Protein AF-A0A9D1C7J0-F1 (afdb_monomer_lite)

pLDDT: mean 82.58, std 14.01, range [35.38, 95.62]

Sequence (109 aa):
MSTEVMQVELELLHEINLAVKDGDFDHSAYPMSVGVDPRNGKMLVEKFICWDACPDVGMVFLLYGSVETEEACAATMVGSPLISPEPIPGQYWGCRPIIDWLKLPARTP

Foldseek 3Di:
DDLVVVVVVVVVQVVVFVCLQVPPDDQVVDFDWPAADPLQRFTWTWHWDDDPDPPNRIGTATFTPPQQDQVSLVVRVFWDWDADDPPRGDDTDGTGGDRCPVPPDPDDD

Radius of gyration: 14.13 Å; chains: 1; bounding box: 35×33×33 Å

Structure (mmCIF, N/CA/C/O backbone):
data_AF-A0A9D1C7J0-F1
#
_entry.id   AF-A0A9D1C7J0-F1
#
loop_
_atom_site.group_PDB
_atom_site.id
_atom_site.type_symbol
_atom_site.label_atom_id
_atom_site.label_alt_id
_atom_site.label_comp_id
_atom_site.label_asym_id
_atom_site.label_entity_id
_atom_site.label_seq_id
_atom_site.pdbx_PDB_ins_code
_atom_site.Cartn_x
_atom_site.Cartn_y
_atom_site.Cartn_z
_atom_site.occupancy
_atom_site.B_iso_or_equiv
_atom_site.auth_seq_id
_atom_site.auth_comp_id
_atom_site.auth_asym_id
_atom_site.auth_atom_id
_atom_site.pdbx_PDB_model_num
ATOM 1 N N . MET A 1 1 ? -14.908 -5.067 1.984 1.00 82.56 1 MET A N 1
ATOM 2 C CA . MET A 1 1 ? -13.967 -6.142 1.639 1.00 82.56 1 MET A CA 1
ATOM 3 C C . MET A 1 1 ? -13.699 -7.000 2.861 1.00 82.56 1 MET A C 1
ATOM 5 O O . MET A 1 1 ? -13.410 -6.440 3.902 1.00 82.56 1 MET A O 1
ATOM 9 N N . SER A 1 2 ? -13.864 -8.321 2.798 1.00 87.81 2 SER A N 1
ATOM 10 C CA . SER A 1 2 ? -13.567 -9.167 3.965 1.00 87.81 2 SER A CA 1
ATOM 11 C C . SER A 1 2 ? -12.057 -9.372 4.137 1.00 87.81 2 SER A C 1
ATOM 13 O O . SER A 1 2 ? -11.276 -9.039 3.242 1.00 87.81 2 SER A O 1
ATOM 15 N N . THR A 1 3 ? -11.649 -9.926 5.281 1.00 87.00 3 THR A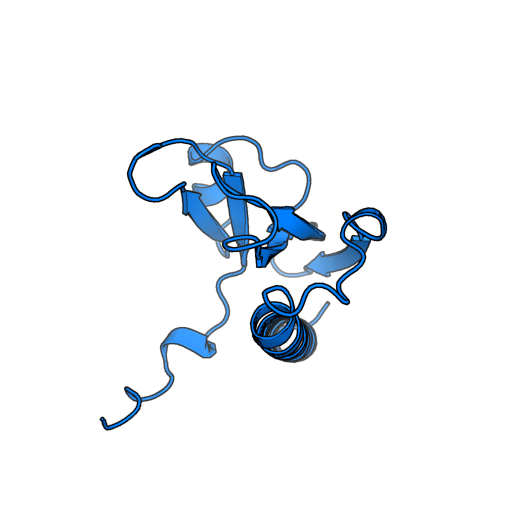 N 1
ATOM 16 C CA . THR A 1 3 ? -10.253 -10.301 5.562 1.00 87.00 3 THR A CA 1
ATOM 17 C C . THR A 1 3 ? -9.706 -11.279 4.527 1.00 87.00 3 THR A C 1
ATOM 19 O O . THR A 1 3 ? -8.584 -11.103 4.065 1.00 87.00 3 THR A O 1
ATOM 22 N N . GLU A 1 4 ? -10.509 -12.257 4.113 1.00 88.44 4 GLU A N 1
ATOM 23 C CA . GLU A 1 4 ? -10.132 -13.256 3.110 1.00 88.44 4 GLU A CA 1
ATOM 24 C C . GLU A 1 4 ? -9.877 -12.603 1.750 1.00 88.44 4 GLU A C 1
ATOM 26 O O . GLU A 1 4 ? -8.874 -12.892 1.109 1.00 88.44 4 GLU A O 1
ATOM 31 N N . VAL A 1 5 ? -10.738 -11.668 1.333 1.00 90.56 5 VAL A N 1
ATOM 32 C CA . VAL A 1 5 ? -10.556 -10.952 0.060 1.00 90.56 5 VAL A CA 1
ATOM 33 C C . VAL A 1 5 ? -9.305 -10.074 0.105 1.00 90.56 5 VAL A C 1
ATOM 35 O O . VAL A 1 5 ? -8.536 -10.065 -0.846 1.00 90.56 5 VAL A O 1
ATOM 38 N N . MET A 1 6 ? -9.049 -9.385 1.223 1.00 89.69 6 MET A N 1
ATOM 39 C CA . MET A 1 6 ? -7.800 -8.632 1.392 1.00 89.69 6 MET A CA 1
ATOM 40 C C . MET A 1 6 ? -6.558 -9.526 1.358 1.00 89.69 6 MET A C 1
ATOM 42 O O . MET A 1 6 ? -5.520 -9.089 0.873 1.00 89.69 6 MET A O 1
ATOM 46 N N . GLN A 1 7 ? -6.635 -10.749 1.884 1.00 88.88 7 GLN A N 1
ATOM 47 C CA . GLN A 1 7 ? -5.513 -11.680 1.832 1.00 88.88 7 GLN A CA 1
ATOM 48 C C . GLN A 1 7 ? -5.235 -12.138 0.399 1.00 88.88 7 GLN A C 1
ATOM 50 O O . GLN A 1 7 ? -4.085 -12.082 -0.025 1.00 88.88 7 GLN A O 1
ATOM 55 N N . VAL A 1 8 ? -6.275 -12.518 -0.347 1.00 91.38 8 VAL A N 1
ATOM 56 C CA . VAL A 1 8 ? -6.154 -12.872 -1.771 1.00 91.38 8 VAL A CA 1
ATOM 57 C C . VAL A 1 8 ? -5.546 -11.716 -2.565 1.00 91.38 8 VAL A C 1
ATOM 59 O O . VAL A 1 8 ? -4.659 -11.935 -3.383 1.00 91.38 8 VAL A O 1
ATOM 62 N N . GLU A 1 9 ? -5.962 -10.483 -2.275 1.00 93.06 9 GLU A N 1
ATOM 63 C CA . GLU A 1 9 ? -5.411 -9.293 -2.922 1.00 93.06 9 GLU A CA 1
ATOM 64 C C . GLU A 1 9 ? -3.918 -9.109 -2.613 1.00 93.06 9 GLU A C 1
ATOM 66 O O . GLU A 1 9 ? -3.110 -8.890 -3.507 1.00 93.06 9 GLU A O 1
ATOM 71 N N . LEU A 1 10 ? -3.502 -9.268 -1.352 1.00 90.19 10 LEU A N 1
ATOM 72 C CA . LEU A 1 10 ? -2.080 -9.202 -0.998 1.00 90.19 10 LEU A CA 1
ATOM 73 C C . LEU A 1 10 ? -1.245 -10.307 -1.661 1.00 90.19 10 LEU A C 1
ATOM 75 O O . LEU A 1 10 ? -0.092 -10.058 -2.011 1.00 90.19 10 LEU A O 1
ATOM 79 N N . GLU A 1 11 ? -1.794 -11.513 -1.811 1.00 90.00 11 GLU A N 1
ATOM 80 C CA . GLU A 1 11 ? -1.142 -12.619 -2.522 1.00 90.00 11 GLU A CA 1
ATOM 81 C C . GLU A 1 11 ? -0.994 -12.297 -4.018 1.00 90.00 11 GLU A C 1
ATOM 83 O O . GLU A 1 11 ? 0.095 -12.457 -4.566 1.00 90.00 11 GLU A O 1
ATOM 88 N N . LEU A 1 12 ? -2.029 -11.741 -4.655 1.00 91.38 12 LEU A N 1
ATOM 89 C CA . LEU A 1 12 ? -1.974 -11.273 -6.044 1.00 91.38 12 LEU A CA 1
ATOM 90 C C . LEU A 1 12 ? -0.902 -10.192 -6.236 1.00 91.38 12 LEU A C 1
ATOM 92 O O . LEU A 1 12 ? -0.064 -10.295 -7.133 1.00 91.38 12 LEU A O 1
ATOM 96 N N . LEU A 1 13 ? -0.889 -9.178 -5.368 1.00 91.12 13 LEU A N 1
ATOM 97 C CA . LEU A 1 13 ? 0.115 -8.116 -5.416 1.00 91.12 13 LEU A CA 1
ATOM 98 C C . LEU A 1 13 ? 1.531 -8.642 -5.168 1.00 91.12 13 LEU A C 1
ATOM 100 O O . LEU A 1 13 ? 2.488 -8.104 -5.722 1.00 91.12 13 LEU A O 1
ATOM 104 N N . HIS A 1 14 ? 1.694 -9.687 -4.353 1.00 88.50 14 HIS A N 1
ATOM 105 C CA . HIS A 1 14 ? 2.993 -10.329 -4.167 1.00 88.50 14 HIS A CA 1
ATOM 106 C C . HIS A 1 14 ? 3.507 -10.945 -5.471 1.00 88.50 14 HIS A C 1
ATOM 108 O O . HIS A 1 14 ? 4.656 -10.698 -5.831 1.00 88.50 14 HIS A O 1
ATOM 114 N N . GLU A 1 15 ? 2.661 -11.677 -6.195 1.00 87.19 15 GLU A N 1
ATOM 115 C CA . GLU A 1 15 ? 3.021 -12.257 -7.494 1.00 87.19 15 GLU A CA 1
ATOM 116 C C . GLU A 1 15 ? 3.335 -11.174 -8.533 1.00 87.19 15 GLU A C 1
ATOM 118 O O . GLU A 1 15 ? 4.340 -11.269 -9.237 1.00 87.19 15 GLU A O 1
ATOM 123 N N . ILE A 1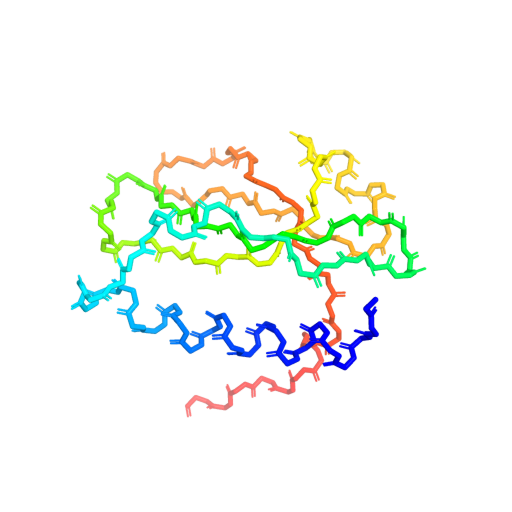 16 ? 2.551 -10.089 -8.570 1.00 87.06 16 ILE A N 1
ATOM 124 C CA . ILE A 1 16 ? 2.842 -8.922 -9.419 1.00 87.06 16 ILE A CA 1
ATOM 125 C C . ILE A 1 16 ? 4.234 -8.366 -9.097 1.00 87.06 16 ILE A C 1
ATOM 127 O O . ILE A 1 16 ? 5.049 -8.173 -9.997 1.00 87.06 16 ILE A O 1
ATOM 131 N N . ASN A 1 17 ? 4.544 -8.173 -7.813 1.00 86.69 17 ASN A N 1
ATOM 132 C CA . ASN A 1 17 ? 5.833 -7.646 -7.364 1.00 86.69 17 ASN A CA 1
ATOM 133 C C . ASN A 1 17 ? 7.031 -8.517 -7.751 1.00 86.69 17 ASN A C 1
ATOM 135 O O . ASN A 1 17 ? 8.122 -7.984 -7.950 1.00 86.69 17 ASN A O 1
ATOM 139 N N . LEU A 1 18 ? 6.856 -9.835 -7.886 1.00 84.00 18 LEU A N 1
ATOM 140 C CA . LEU A 1 18 ? 7.921 -10.718 -8.370 1.00 84.00 18 LEU A CA 1
ATOM 141 C C . LEU A 1 18 ? 8.270 -10.461 -9.844 1.00 84.00 18 LEU A C 1
ATOM 143 O O . LEU A 1 18 ? 9.420 -10.694 -10.222 1.00 84.00 18 LEU A O 1
ATOM 147 N N . ALA A 1 19 ? 7.315 -9.959 -10.632 1.00 80.31 19 ALA A N 1
ATOM 148 C CA . ALA A 1 19 ? 7.447 -9.698 -12.065 1.00 80.31 19 ALA A CA 1
ATOM 149 C C . ALA A 1 19 ? 7.761 -8.229 -12.416 1.00 80.31 19 ALA A C 1
ATOM 151 O O . ALA A 1 19 ? 8.198 -7.958 -13.532 1.00 80.31 19 ALA A O 1
ATOM 152 N N . VAL A 1 20 ? 7.591 -7.271 -11.491 1.00 76.19 20 VAL A N 1
ATOM 153 C CA . VAL A 1 20 ? 7.847 -5.831 -11.746 1.00 76.19 20 VAL A CA 1
ATOM 154 C C . VAL A 1 20 ? 9.251 -5.573 -12.314 1.00 76.19 20 VAL A C 1
ATOM 156 O O . VAL A 1 20 ? 9.418 -4.747 -13.212 1.00 76.19 20 VAL A O 1
ATOM 159 N N . LYS A 1 21 ? 10.257 -6.309 -11.831 1.00 70.19 21 LYS A N 1
ATOM 160 C CA . LYS A 1 21 ? 11.658 -6.203 -12.273 1.00 70.19 21 LYS A CA 1
ATOM 161 C C . LYS A 1 21 ? 11.896 -6.635 -13.729 1.00 70.19 21 LYS A C 1
ATOM 163 O O . LYS A 1 21 ? 12.941 -6.317 -14.287 1.00 70.19 21 LYS A O 1
ATOM 168 N N . ASP A 1 22 ? 10.960 -7.368 -14.332 1.00 69.12 22 ASP A N 1
ATOM 169 C CA . ASP A 1 22 ? 11.128 -7.981 -15.654 1.00 69.12 22 ASP A CA 1
ATOM 170 C C . ASP A 1 22 ? 10.619 -7.074 -16.799 1.00 69.12 22 ASP A C 1
ATOM 172 O O . ASP A 1 22 ? 10.605 -7.475 -17.961 1.00 69.12 22 ASP A O 1
ATOM 176 N N . GLY A 1 23 ? 10.244 -5.822 -16.495 1.00 65.62 23 GLY A N 1
ATOM 177 C CA . GLY A 1 23 ? 10.010 -4.750 -17.476 1.00 65.62 23 GLY A CA 1
ATOM 178 C C . GLY A 1 23 ? 8.672 -4.789 -18.227 1.00 65.62 23 GLY A C 1
ATOM 179 O O . GLY A 1 23 ? 8.319 -3.797 -18.858 1.00 65.62 23 GLY A O 1
ATOM 180 N N . ASP A 1 24 ? 7.905 -5.876 -18.123 1.00 71.62 24 ASP A N 1
ATOM 181 C CA . ASP A 1 24 ? 6.573 -6.032 -18.746 1.00 71.62 24 ASP A CA 1
ATOM 182 C C . ASP A 1 24 ? 5.424 -5.466 -17.878 1.00 71.62 24 ASP A C 1
ATOM 184 O O . ASP A 1 24 ? 4.242 -5.696 -18.124 1.00 71.62 24 ASP A O 1
ATOM 188 N N . PHE A 1 25 ? 5.761 -4.729 -16.816 1.00 81.44 25 PHE A N 1
ATOM 189 C CA . PHE A 1 25 ? 4.801 -4.173 -15.868 1.00 81.44 25 PHE A CA 1
ATOM 190 C C . PHE A 1 25 ? 4.387 -2.736 -16.236 1.00 81.44 25 PHE A C 1
ATOM 192 O O . PHE A 1 25 ? 5.201 -1.808 -16.198 1.00 81.44 25 PHE A O 1
ATOM 199 N N . ASP A 1 26 ? 3.099 -2.528 -16.526 1.00 85.06 26 ASP A N 1
ATOM 200 C CA . ASP A 1 26 ? 2.522 -1.199 -16.761 1.00 85.06 26 ASP A CA 1
ATOM 201 C C . ASP A 1 26 ? 2.109 -0.520 -15.446 1.00 85.06 26 ASP A C 1
ATOM 203 O O . ASP A 1 26 ? 1.000 -0.684 -14.932 1.00 85.06 26 ASP A O 1
ATOM 207 N N . HIS A 1 27 ? 3.005 0.305 -14.911 1.00 83.19 27 HIS A N 1
ATOM 208 C CA . HIS A 1 27 ? 2.746 1.069 -13.693 1.00 83.19 27 HIS A CA 1
ATOM 209 C C . HIS A 1 27 ? 1.687 2.172 -13.862 1.00 83.19 27 HIS A C 1
ATOM 211 O O . HIS A 1 27 ? 1.186 2.676 -12.855 1.00 83.19 27 HIS A O 1
ATOM 217 N N . 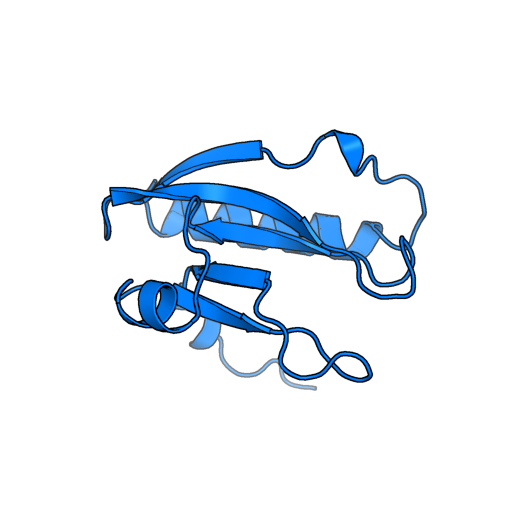SER A 1 28 ? 1.326 2.558 -15.093 1.00 86.75 28 SER A N 1
ATOM 218 C CA . SER A 1 28 ? 0.313 3.595 -15.337 1.00 86.75 28 SER A CA 1
ATOM 219 C C . SER A 1 28 ? -1.109 3.137 -15.001 1.00 86.75 28 SER A C 1
ATOM 221 O O . SER A 1 28 ? -1.996 3.969 -14.808 1.00 86.75 28 SER A O 1
ATOM 223 N N . ALA A 1 29 ? -1.315 1.825 -14.842 1.00 88.75 29 ALA A N 1
ATOM 224 C CA . ALA A 1 29 ? -2.568 1.242 -14.372 1.00 88.75 29 ALA A CA 1
ATOM 225 C C . ALA A 1 29 ? -2.871 1.539 -12.886 1.00 88.75 29 ALA A C 1
ATOM 227 O O . ALA A 1 29 ? -3.965 1.231 -12.410 1.00 88.75 29 ALA A O 1
ATOM 228 N N . TYR A 1 30 ? -1.930 2.148 -12.153 1.00 90.75 30 TYR A N 1
ATOM 229 C CA . TYR A 1 30 ? -2.030 2.436 -10.723 1.00 90.75 30 TYR A CA 1
ATOM 230 C C . TYR A 1 30 ? -2.062 3.954 -10.447 1.00 90.75 30 TYR A C 1
ATOM 232 O O . TYR A 1 30 ? -1.370 4.717 -11.122 1.00 90.75 30 TYR A O 1
ATOM 240 N N . PRO A 1 31 ? -2.797 4.428 -9.417 1.00 92.75 31 PRO A N 1
ATOM 241 C CA . PRO A 1 31 ? -3.476 3.640 -8.390 1.00 92.75 31 PRO A CA 1
ATOM 242 C C . PRO A 1 31 ? -4.848 3.098 -8.816 1.00 92.75 31 PRO A C 1
ATOM 244 O O . PRO A 1 31 ? -5.591 3.761 -9.538 1.00 92.75 31 PRO A O 1
ATOM 247 N N . MET A 1 32 ? -5.220 1.934 -8.278 1.00 94.19 32 MET A N 1
ATOM 248 C CA . MET A 1 32 ? -6.533 1.308 -8.472 1.00 94.19 32 MET A CA 1
ATOM 249 C C . MET A 1 32 ? -7.275 1.195 -7.138 1.00 94.19 32 MET A C 1
ATOM 251 O O . MET A 1 32 ? -6.672 0.905 -6.110 1.00 94.19 32 MET A O 1
ATOM 255 N N . SER A 1 33 ? -8.587 1.441 -7.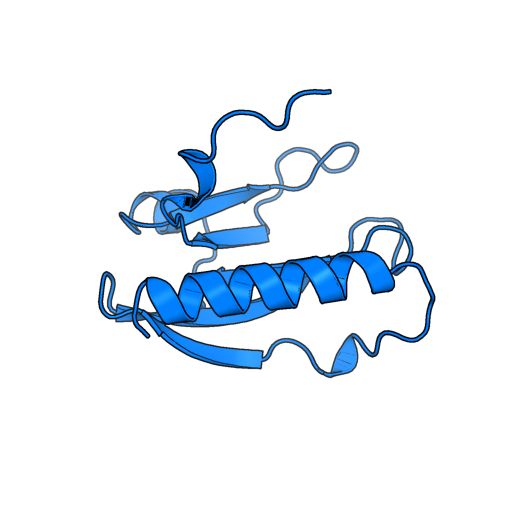127 1.00 94.06 33 SER A N 1
ATOM 256 C CA . SER A 1 33 ? -9.419 1.212 -5.939 1.00 94.06 33 SER A CA 1
ATOM 257 C C . SER A 1 33 ? -9.940 -0.221 -5.924 1.00 94.06 33 SER A C 1
ATOM 259 O O . SER A 1 33 ? -10.565 -0.643 -6.894 1.00 94.06 33 SER A O 1
ATOM 261 N N . VAL A 1 34 ? -9.755 -0.932 -4.809 1.00 92.81 34 VAL A N 1
ATOM 262 C CA . VAL A 1 34 ? -10.221 -2.327 -4.654 1.00 92.81 34 VAL A CA 1
ATOM 263 C C . VAL A 1 34 ? -11.497 -2.453 -3.825 1.00 92.81 34 VAL A C 1
ATOM 265 O O . VAL A 1 34 ? -12.173 -3.479 -3.837 1.00 92.81 34 VAL A O 1
ATOM 268 N N . GLY A 1 35 ? -11.855 -1.400 -3.087 1.00 94.12 35 GLY A N 1
ATOM 269 C CA . GLY A 1 35 ? -13.076 -1.345 -2.287 1.00 94.12 35 GLY A CA 1
ATOM 270 C C . GLY A 1 35 ? -12.862 -0.781 -0.888 1.00 94.12 35 GLY A C 1
ATOM 271 O O . GLY A 1 35 ? -11.814 -0.237 -0.564 1.00 94.12 35 GLY A O 1
ATOM 272 N N . VAL A 1 36 ? -13.891 -0.884 -0.047 1.00 93.44 36 VAL A N 1
ATOM 273 C CA . VAL A 1 36 ? -13.878 -0.351 1.327 1.00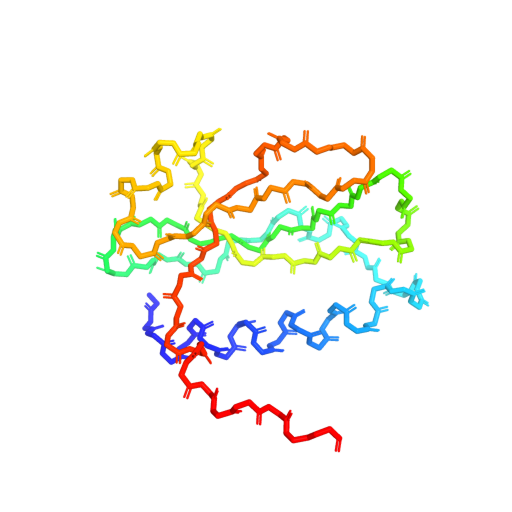 93.44 36 VAL A CA 1
ATOM 274 C C . VAL A 1 36 ? -13.648 -1.477 2.330 1.00 93.44 36 VAL A C 1
ATOM 276 O O . VAL A 1 36 ? -14.339 -2.498 2.278 1.00 93.44 36 VAL A O 1
ATOM 279 N N . ASP A 1 37 ? -12.718 -1.301 3.264 1.00 91.38 37 ASP A N 1
ATOM 280 C CA . ASP A 1 37 ? -12.525 -2.204 4.401 1.00 91.38 37 ASP A CA 1
ATOM 281 C C . ASP A 1 37 ? -13.615 -1.946 5.469 1.00 91.38 37 ASP A C 1
ATOM 283 O O . ASP A 1 37 ? -13.697 -0.847 6.017 1.00 91.38 37 ASP A O 1
ATOM 287 N N . PRO A 1 38 ? -14.475 -2.926 5.798 1.00 89.25 38 PRO A N 1
ATOM 288 C CA . PRO A 1 38 ? -15.536 -2.781 6.785 1.00 89.25 38 PRO A CA 1
ATOM 289 C C . PRO A 1 38 ? -15.000 -2.649 8.217 1.00 89.25 38 PRO A C 1
ATOM 291 O O . PRO A 1 38 ? -15.752 -2.226 9.090 1.00 89.25 38 PRO A O 1
ATOM 294 N N . ARG A 1 39 ? -13.731 -2.994 8.484 1.00 86.38 39 ARG A N 1
ATOM 295 C CA . ARG A 1 39 ? -13.121 -2.904 9.823 1.00 86.38 39 ARG A CA 1
ATOM 296 C C . ARG A 1 39 ? -12.865 -1.461 10.251 1.00 86.38 39 ARG A C 1
ATOM 298 O O . ARG A 1 39 ? -12.863 -1.174 11.442 1.00 86.38 39 ARG A O 1
ATOM 305 N N . ASN A 1 40 ? -12.622 -0.564 9.296 1.00 88.75 40 ASN A N 1
ATOM 306 C CA . ASN A 1 40 ? -12.271 0.835 9.563 1.00 88.75 40 ASN A CA 1
ATOM 307 C C . ASN A 1 40 ? -12.981 1.850 8.646 1.00 88.75 40 ASN A C 1
ATOM 309 O O . ASN A 1 40 ? -12.789 3.054 8.810 1.00 88.75 40 ASN A O 1
ATOM 313 N N . GLY A 1 41 ? -13.776 1.390 7.676 1.00 90.56 41 GLY A N 1
ATOM 314 C CA . GLY A 1 41 ? -14.497 2.230 6.718 1.00 90.56 41 GLY A CA 1
ATOM 315 C C . GLY A 1 41 ? -13.611 2.931 5.683 1.00 90.56 41 GLY A C 1
ATOM 316 O O . GLY A 1 41 ? -14.102 3.797 4.959 1.00 90.56 41 GLY A O 1
ATOM 317 N N . LYS A 1 42 ? -12.317 2.607 5.602 1.00 91.69 42 LYS A N 1
ATOM 318 C CA . LYS A 1 42 ? -11.375 3.235 4.670 1.00 91.69 42 LYS A CA 1
ATOM 319 C C . LYS A 1 42 ? -11.401 2.537 3.317 1.00 91.69 42 LYS A C 1
ATOM 321 O O . LYS A 1 42 ? -11.536 1.318 3.224 1.00 91.69 42 LYS A O 1
ATOM 326 N N . MET A 1 43 ? -11.237 3.327 2.260 1.00 94.25 43 MET A N 1
ATOM 327 C CA . MET A 1 43 ? -10.984 2.802 0.923 1.00 94.25 43 MET A CA 1
ATOM 328 C C . MET A 1 43 ? -9.600 2.160 0.891 1.00 94.25 43 MET A C 1
ATOM 330 O O . MET A 1 43 ? -8.652 2.722 1.429 1.00 94.25 43 MET A O 1
ATOM 334 N N . LEU A 1 44 ? -9.489 1.006 0.257 1.00 94.75 44 LEU A N 1
ATOM 335 C CA . LEU A 1 44 ? -8.235 0.352 -0.060 1.00 94.75 44 LEU A CA 1
ATOM 336 C C . LEU A 1 44 ? -7.867 0.654 -1.513 1.00 94.75 44 LEU A C 1
ATOM 338 O O . LEU A 1 44 ? -8.729 0.660 -2.399 1.00 94.75 44 LEU A O 1
ATOM 342 N N . VAL A 1 45 ? -6.588 0.932 -1.729 1.00 95.62 45 VAL A N 1
ATOM 343 C CA . VAL A 1 45 ? -6.012 1.275 -3.023 1.00 95.62 45 VAL A CA 1
ATOM 344 C C . VAL A 1 45 ? -4.755 0.453 -3.268 1.00 95.62 45 VAL A C 1
ATOM 346 O O . VAL A 1 45 ? -3.893 0.355 -2.396 1.00 95.62 45 VAL A O 1
ATOM 349 N N . GLU A 1 46 ? -4.639 -0.122 -4.454 1.00 95.00 46 GLU A N 1
ATOM 350 C CA . GLU A 1 46 ? -3.373 -0.624 -4.971 1.00 95.00 46 GLU A CA 1
ATOM 351 C C . GLU A 1 46 ? -2.576 0.571 -5.481 1.00 95.00 46 GLU A C 1
ATOM 353 O O . GLU A 1 46 ? -3.079 1.379 -6.267 1.00 95.00 46 GLU A O 1
ATOM 358 N N . LYS A 1 47 ? -1.335 0.718 -5.033 1.00 93.38 47 LYS A N 1
ATOM 359 C CA . LYS A 1 47 ? -0.469 1.825 -5.427 1.00 93.38 47 LYS A CA 1
ATOM 360 C C . LYS A 1 47 ? 0.902 1.293 -5.790 1.00 93.38 47 LYS A C 1
ATOM 362 O O . LYS A 1 47 ? 1.558 0.669 -4.960 1.00 93.38 47 LYS A O 1
ATOM 367 N N . PHE A 1 48 ? 1.346 1.600 -7.003 1.00 92.19 48 PHE A N 1
ATOM 368 C CA . PHE A 1 48 ? 2.738 1.420 -7.375 1.00 92.19 48 PHE A CA 1
ATOM 369 C C . PHE A 1 48 ? 3.598 2.488 -6.696 1.00 92.19 48 PHE A C 1
ATOM 371 O O . PHE A 1 48 ? 3.327 3.688 -6.798 1.00 92.19 48 PHE A O 1
ATOM 378 N N . ILE A 1 49 ? 4.617 2.040 -5.975 1.00 89.12 49 ILE A N 1
ATOM 379 C CA . ILE A 1 49 ? 5.627 2.875 -5.340 1.00 89.12 49 ILE A CA 1
ATOM 380 C C . ILE A 1 49 ? 6.973 2.381 -5.845 1.00 89.12 49 ILE A C 1
ATOM 382 O O . ILE A 1 49 ? 7.320 1.215 -5.677 1.00 89.12 49 ILE A O 1
ATOM 386 N N . CYS A 1 50 ? 7.743 3.279 -6.439 1.00 85.38 50 CYS A N 1
ATOM 387 C CA . CYS A 1 50 ? 9.138 3.031 -6.737 1.00 85.38 50 CYS A CA 1
ATOM 388 C C . CYS A 1 50 ? 10.002 4.065 -6.016 1.00 85.38 50 CYS A C 1
ATOM 390 O O . CYS A 1 50 ? 9.591 5.211 -5.828 1.00 85.38 50 CYS A O 1
ATOM 392 N N . TRP A 1 51 ? 11.158 3.612 -5.536 1.00 81.25 51 TRP A N 1
ATOM 393 C CA . TRP A 1 51 ? 12.162 4.459 -4.889 1.00 81.25 51 TRP A CA 1
ATOM 394 C C . TRP A 1 51 ? 13.100 5.061 -5.946 1.00 81.25 51 TRP A C 1
ATOM 396 O O . TRP A 1 51 ? 12.712 5.203 -7.102 1.00 81.25 51 TRP A O 1
ATOM 406 N N . ASP A 1 52 ? 14.337 5.398 -5.579 1.00 77.94 52 ASP A N 1
ATOM 407 C CA . ASP A 1 52 ? 15.292 6.089 -6.459 1.00 77.94 52 ASP A CA 1
ATOM 408 C C . ASP A 1 52 ? 15.585 5.367 -7.791 1.00 77.94 52 ASP A C 1
ATOM 410 O O . ASP A 1 52 ? 15.992 6.009 -8.757 1.00 77.94 52 ASP A O 1
ATOM 414 N N . ALA A 1 53 ? 15.377 4.047 -7.867 1.00 73.88 53 ALA A N 1
ATOM 415 C CA . ALA A 1 53 ? 15.642 3.232 -9.055 1.00 73.88 53 ALA A CA 1
ATOM 416 C C . ALA A 1 53 ? 14.366 2.549 -9.595 1.00 73.88 53 ALA A C 1
ATOM 418 O O . ALA A 1 53 ? 14.144 1.352 -9.416 1.00 73.88 53 ALA A O 1
ATOM 419 N N . CYS A 1 54 ? 13.497 3.312 -10.261 1.00 77.62 54 CYS A N 1
ATOM 420 C CA . CYS A 1 54 ? 12.340 2.767 -10.983 1.00 77.62 54 CYS A CA 1
ATOM 421 C C . CYS A 1 54 ? 12.751 2.222 -12.372 1.00 77.62 54 CYS A C 1
ATOM 423 O O . CYS A 1 54 ? 13.519 2.900 -13.055 1.00 77.62 54 CYS A O 1
ATOM 425 N N . PRO A 1 55 ? 12.191 1.097 -12.866 1.00 74.06 55 PRO A N 1
ATOM 426 C CA . PRO A 1 55 ? 11.287 0.151 -12.202 1.00 74.06 55 PRO A CA 1
ATOM 427 C C . PRO A 1 55 ? 12.008 -0.950 -11.401 1.00 74.06 55 PRO A C 1
ATOM 429 O O . PRO A 1 55 ? 11.333 -1.758 -10.773 1.00 74.06 55 PRO A O 1
ATOM 432 N N . ASP A 1 56 ? 13.344 -0.969 -11.379 1.00 74.50 56 ASP A N 1
ATOM 433 C CA . ASP A 1 56 ? 14.156 -2.058 -10.807 1.00 74.50 56 ASP A CA 1
ATOM 434 C C . ASP A 1 56 ? 13.824 -2.395 -9.344 1.00 74.50 56 ASP A C 1
ATOM 436 O O . ASP A 1 56 ? 13.871 -3.560 -8.948 1.00 74.50 56 ASP A O 1
ATOM 440 N N . VAL A 1 57 ? 13.477 -1.387 -8.537 1.00 73.94 57 VAL A N 1
ATOM 441 C CA . VAL A 1 57 ? 13.067 -1.566 -7.132 1.00 73.94 57 VAL A CA 1
ATOM 442 C C . VAL A 1 57 ? 11.602 -1.204 -6.876 1.00 73.94 57 VAL A C 1
ATOM 444 O O . VAL A 1 57 ? 11.204 -1.059 -5.726 1.00 73.94 57 VAL A O 1
ATOM 447 N N . GLY A 1 58 ? 10.786 -1.027 -7.917 1.00 85.06 58 GLY A N 1
ATOM 448 C CA . GLY A 1 58 ? 9.367 -0.703 -7.765 1.00 85.06 58 GLY A CA 1
ATOM 449 C C . GLY A 1 58 ? 8.547 -1.853 -7.181 1.00 85.06 58 GLY A C 1
ATOM 450 O O . GLY A 1 58 ? 8.817 -3.018 -7.456 1.00 85.06 58 GLY A O 1
ATOM 451 N N . MET A 1 59 ? 7.524 -1.531 -6.389 1.00 89.94 59 MET A N 1
ATOM 452 C CA . MET A 1 59 ? 6.555 -2.498 -5.873 1.00 89.94 59 MET A CA 1
ATOM 453 C C . MET A 1 59 ? 5.150 -1.891 -5.790 1.00 89.94 59 MET A C 1
ATOM 455 O O . MET A 1 59 ? 4.962 -0.714 -5.485 1.00 89.94 59 MET A O 1
ATOM 459 N N . VAL A 1 60 ? 4.139 -2.712 -6.029 1.00 92.06 60 VAL A N 1
ATOM 460 C CA . VAL A 1 60 ? 2.730 -2.431 -5.788 1.00 92.06 60 VAL A CA 1
ATOM 461 C C . VAL A 1 60 ? 2.366 -2.814 -4.357 1.00 92.06 60 VAL A C 1
ATOM 463 O O . VAL A 1 60 ? 2.635 -3.925 -3.895 1.00 92.06 60 VAL A O 1
ATOM 466 N N . PHE A 1 61 ? 1.717 -1.891 -3.655 1.00 92.75 61 PHE A N 1
ATOM 467 C CA . PHE A 1 61 ? 1.230 -2.086 -2.295 1.00 92.75 61 PHE A CA 1
ATOM 468 C C . PHE A 1 61 ? -0.274 -1.871 -2.217 1.00 92.75 61 PHE A C 1
ATOM 470 O O . PHE A 1 61 ? -0.799 -0.914 -2.781 1.00 92.75 61 PHE A O 1
ATOM 477 N N . LEU A 1 62 ? -0.945 -2.701 -1.420 1.00 94.81 62 LEU A N 1
ATOM 478 C CA . LEU A 1 62 ? -2.291 -2.413 -0.945 1.00 94.81 62 LEU A CA 1
ATOM 479 C C . LEU A 1 62 ? -2.201 -1.435 0.232 1.00 94.81 62 LEU A C 1
ATOM 481 O O . LEU A 1 62 ? -1.545 -1.735 1.231 1.00 94.81 62 LEU A O 1
ATOM 485 N N . LEU A 1 63 ? -2.847 -0.276 0.134 1.00 94.94 63 LEU A N 1
ATOM 486 C CA . LEU A 1 63 ? -2.796 0.802 1.126 1.00 94.94 63 LEU A CA 1
ATOM 487 C C . LEU A 1 63 ? -4.198 1.341 1.431 1.00 94.94 63 LEU A C 1
ATOM 489 O O . LEU A 1 63 ? -5.092 1.273 0.594 1.00 94.94 63 LEU A O 1
ATOM 493 N N . TYR A 1 64 ? -4.399 1.936 2.605 1.00 94.94 64 TYR A N 1
ATOM 494 C CA . TYR A 1 64 ? -5.586 2.750 2.867 1.00 94.94 64 TYR A CA 1
ATOM 495 C C . TYR A 1 64 ? -5.474 4.104 2.154 1.00 94.94 64 TYR A C 1
ATOM 497 O O . TYR A 1 64 ? -4.489 4.827 2.304 1.00 94.94 64 TYR A O 1
ATOM 505 N N . GLY A 1 65 ? -6.510 4.463 1.400 1.00 91.81 65 GLY A N 1
ATOM 506 C CA . GLY A 1 65 ? -6.638 5.748 0.724 1.00 91.81 65 GLY A CA 1
ATOM 507 C C . GLY A 1 65 ? -6.810 6.910 1.704 1.00 91.81 65 GLY A C 1
ATOM 508 O O . GLY A 1 65 ? -7.406 6.765 2.776 1.00 91.81 65 GLY A O 1
ATOM 509 N N . SER A 1 66 ? -6.299 8.080 1.311 1.00 88.94 66 SER A N 1
ATOM 510 C CA . SER A 1 66 ? -6.361 9.325 2.094 1.00 88.94 66 SER A CA 1
ATOM 511 C C . SER A 1 66 ? -5.792 9.195 3.516 1.00 88.94 66 SER A C 1
ATOM 513 O O . SER A 1 66 ? -6.315 9.793 4.460 1.00 88.94 66 SER A O 1
ATOM 515 N N . VAL A 1 67 ? -4.740 8.388 3.685 1.00 92.19 67 VAL A N 1
ATOM 516 C CA . VAL A 1 67 ? -3.936 8.324 4.912 1.00 92.19 67 VAL A CA 1
ATOM 517 C C . VAL A 1 67 ? -2.544 8.857 4.584 1.00 92.19 67 VAL A C 1
ATOM 519 O O . VAL A 1 67 ? -1.753 8.174 3.941 1.00 92.19 67 VAL A O 1
ATOM 522 N N . GLU A 1 68 ? -2.291 10.108 4.969 1.00 89.31 68 GLU A N 1
ATOM 523 C CA . GLU A 1 68 ? -1.112 10.881 4.540 1.00 89.31 68 GLU A CA 1
ATOM 524 C C . GLU A 1 68 ? -0.047 11.046 5.632 1.00 89.31 68 GLU A C 1
ATOM 526 O O . GLU A 1 68 ? 1.042 11.535 5.347 1.00 89.31 68 GLU A O 1
ATOM 531 N N . THR A 1 69 ? -0.335 10.625 6.868 1.00 91.50 69 THR A N 1
ATOM 532 C CA . THR A 1 69 ? 0.617 10.708 7.984 1.00 91.50 69 THR A CA 1
ATOM 533 C C . THR A 1 69 ? 0.722 9.392 8.743 1.00 91.50 69 THR A C 1
ATOM 535 O O . THR A 1 69 ? -0.204 8.570 8.748 1.00 91.50 69 THR A O 1
ATOM 538 N N . GLU A 1 70 ? 1.853 9.202 9.420 1.00 91.81 70 GLU A N 1
ATOM 539 C CA . GLU A 1 70 ? 2.086 8.044 10.280 1.00 91.81 70 GLU A CA 1
ATOM 540 C C . GLU A 1 70 ? 1.081 7.995 11.439 1.00 91.81 70 GLU A C 1
ATOM 542 O O . GLU A 1 70 ? 0.541 6.932 11.742 1.00 91.81 70 GLU A O 1
ATOM 547 N N . GLU A 1 71 ? 0.729 9.140 12.025 1.00 90.62 71 GLU A N 1
ATOM 548 C CA . GLU A 1 71 ? -0.251 9.230 13.113 1.00 90.62 71 GLU A CA 1
ATOM 549 C C . GLU A 1 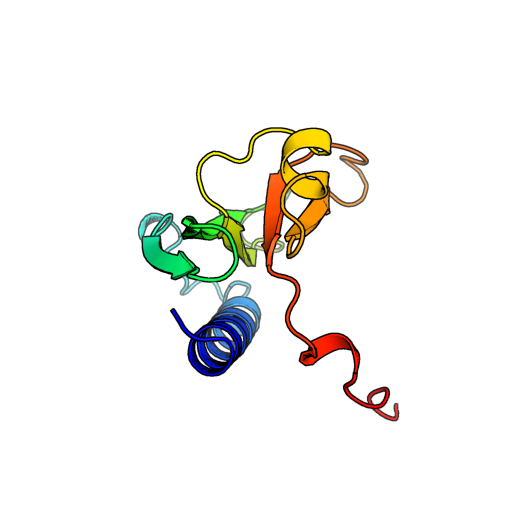71 ? -1.653 8.833 12.641 1.00 90.62 71 GLU A C 1
ATOM 551 O O . GLU A 1 71 ? -2.364 8.105 13.335 1.00 90.62 71 GLU A O 1
ATOM 556 N N . ALA A 1 72 ? -2.052 9.262 11.438 1.00 90.31 72 ALA A N 1
ATOM 557 C CA . ALA A 1 72 ? -3.321 8.862 10.835 1.00 90.31 72 ALA A CA 1
ATOM 558 C C . ALA A 1 72 ? -3.349 7.356 10.524 1.00 90.31 72 ALA A C 1
ATOM 560 O O . ALA A 1 72 ? -4.398 6.707 10.623 1.00 90.31 72 ALA A O 1
ATOM 561 N N . CYS A 1 73 ? -2.193 6.783 10.186 1.00 91.69 73 CYS A N 1
ATOM 562 C CA . CYS A 1 73 ? -2.050 5.345 10.020 1.00 91.69 73 CYS A CA 1
ATOM 563 C C . CYS A 1 73 ? -2.164 4.600 11.349 1.00 91.69 73 CYS A C 1
ATOM 565 O O . CYS A 1 73 ? -2.936 3.652 11.437 1.00 91.69 73 CYS A O 1
ATOM 567 N N . ALA A 1 74 ? -1.487 5.062 12.399 1.00 87.19 74 ALA A N 1
ATOM 568 C CA . ALA A 1 74 ? -1.581 4.473 13.732 1.00 87.19 74 ALA A CA 1
ATOM 569 C C . ALA A 1 74 ? -3.006 4.558 14.310 1.00 87.19 74 ALA A C 1
ATOM 571 O O . ALA A 1 74 ? -3.468 3.632 14.974 1.00 87.19 74 ALA A O 1
ATOM 572 N N . ALA A 1 75 ? -3.737 5.638 14.014 1.00 85.50 75 ALA A N 1
ATOM 573 C CA . ALA A 1 75 ? -5.150 5.782 14.372 1.00 85.50 75 ALA A CA 1
ATOM 574 C C . ALA A 1 75 ? -6.062 4.800 13.614 1.00 85.50 75 ALA A C 1
ATOM 576 O O . ALA A 1 75 ? -7.163 4.474 14.065 1.00 85.50 75 ALA A O 1
ATOM 577 N N . THR A 1 76 ? -5.607 4.298 12.467 1.00 77.75 76 THR A N 1
ATOM 578 C CA . THR A 1 76 ? -6.268 3.213 11.754 1.00 77.75 76 THR A CA 1
ATOM 579 C C . THR A 1 76 ? -5.893 1.909 12.461 1.00 77.75 76 THR A C 1
ATOM 581 O O . THR A 1 76 ? -4.860 1.327 12.161 1.00 77.75 76 THR A O 1
ATOM 584 N N . MET A 1 77 ? -6.734 1.422 13.390 1.00 71.38 77 MET A N 1
ATOM 585 C CA . MET A 1 77 ? -6.484 0.237 14.255 1.00 71.38 77 MET A CA 1
ATOM 586 C C . MET A 1 77 ? -6.108 -1.082 13.527 1.00 71.38 77 MET A C 1
ATOM 588 O O . MET A 1 77 ? -5.913 -2.113 14.163 1.00 71.38 77 MET A O 1
ATOM 592 N N . VAL A 1 78 ? -6.034 -1.075 12.196 1.00 80.19 78 VAL A N 1
ATOM 593 C CA . VAL A 1 78 ? -5.769 -2.211 11.302 1.00 80.19 78 VAL A CA 1
ATOM 594 C C . VAL A 1 78 ? -4.725 -1.867 10.225 1.00 80.19 78 VAL A C 1
ATOM 596 O O . VAL A 1 78 ? -4.729 -2.459 9.142 1.00 80.19 78 VAL A O 1
ATOM 599 N N . GLY A 1 79 ? -3.873 -0.873 10.477 1.00 83.94 79 GLY A N 1
ATOM 600 C CA . GLY A 1 79 ? -2.848 -0.395 9.553 1.00 83.94 79 GLY A CA 1
ATOM 601 C C . GLY A 1 79 ? -1.437 -0.409 10.139 1.00 83.94 79 GLY A C 1
ATOM 602 O O . GLY A 1 79 ? -1.255 -0.333 11.349 1.00 83.94 79 GLY A O 1
ATOM 603 N N . SER A 1 80 ? -0.434 -0.518 9.271 1.00 89.88 80 SER A N 1
ATOM 604 C CA . SER A 1 80 ? 0.986 -0.362 9.597 1.00 89.88 80 SER A CA 1
ATOM 605 C C . SER A 1 80 ? 1.598 0.691 8.668 1.00 89.88 80 SER A C 1
ATOM 607 O O . SER A 1 80 ? 1.231 0.737 7.489 1.00 89.88 80 SER A O 1
ATOM 609 N N . PRO A 1 81 ? 2.491 1.564 9.161 1.00 91.25 81 PRO A N 1
ATOM 610 C CA . PRO A 1 81 ? 3.130 2.557 8.311 1.00 91.25 81 PRO A CA 1
ATOM 611 C C . PRO A 1 81 ? 4.080 1.892 7.309 1.00 91.25 81 PRO A C 1
ATOM 613 O O . PRO A 1 81 ? 4.869 1.014 7.658 1.00 91.25 81 PRO A O 1
ATOM 616 N N . LEU A 1 82 ? 4.004 2.325 6.052 1.00 90.62 82 LEU A N 1
ATOM 617 C CA . LEU A 1 82 ? 4.994 2.039 5.022 1.00 90.62 82 LEU A CA 1
ATOM 618 C C . LEU A 1 82 ? 5.954 3.226 4.941 1.00 90.62 82 LEU A C 1
ATOM 620 O O . LEU A 1 82 ? 5.533 4.349 4.656 1.00 90.62 82 LEU A O 1
ATOM 624 N N . ILE A 1 83 ? 7.233 2.961 5.183 1.00 89.38 83 ILE A N 1
ATOM 625 C CA . ILE A 1 83 ? 8.303 3.960 5.213 1.00 89.38 83 ILE A CA 1
ATOM 626 C C . ILE A 1 83 ? 9.364 3.550 4.193 1.00 89.38 83 ILE A C 1
ATOM 628 O O . ILE A 1 83 ? 9.593 2.356 3.986 1.00 89.38 83 ILE A O 1
ATOM 632 N N . SER A 1 84 ? 9.989 4.517 3.526 1.00 83.69 84 SER A N 1
ATOM 633 C CA . SER A 1 84 ? 11.070 4.229 2.584 1.00 83.69 84 SER A CA 1
ATOM 634 C C . SER A 1 84 ? 12.291 3.609 3.269 1.00 83.69 84 SER A C 1
ATOM 636 O O . SER A 1 84 ? 12.626 3.978 4.400 1.00 83.69 84 SER A O 1
ATOM 638 N N . PRO A 1 85 ? 12.977 2.681 2.578 1.00 78.19 85 PRO A N 1
ATOM 639 C CA . PRO A 1 85 ? 14.256 2.153 3.010 1.00 78.19 85 PRO A CA 1
ATOM 640 C C . PRO A 1 85 ? 15.379 3.173 2.758 1.00 78.19 85 PRO A C 1
ATOM 642 O O . PRO A 1 85 ? 15.191 4.209 2.116 1.00 78.19 85 PRO A O 1
ATOM 645 N N . GLU A 1 86 ? 16.575 2.850 3.240 1.00 75.19 86 GLU A N 1
ATOM 646 C CA . GLU A 1 86 ? 17.810 3.546 2.860 1.00 75.19 86 GLU A CA 1
ATOM 647 C C . GLU A 1 86 ? 17.989 3.562 1.325 1.00 75.19 86 GLU A C 1
ATOM 649 O O . GLU A 1 86 ? 17.710 2.540 0.688 1.00 75.19 86 GLU A O 1
ATOM 654 N N . PRO A 1 87 ? 18.459 4.671 0.709 1.00 66.69 87 PRO A N 1
ATOM 655 C CA . PRO A 1 87 ? 19.033 5.887 1.305 1.00 66.69 87 PRO A CA 1
ATOM 656 C C . PRO A 1 87 ? 18.029 7.033 1.529 1.00 66.69 87 PRO A C 1
ATOM 658 O O . PRO A 1 87 ? 18.441 8.154 1.827 1.00 66.69 87 PRO A O 1
ATOM 661 N N . ILE A 1 88 ? 16.721 6.775 1.411 1.00 70.81 88 ILE A N 1
ATOM 662 C CA . ILE A 1 88 ? 15.654 7.747 1.699 1.00 70.81 88 ILE A CA 1
ATOM 663 C C . ILE A 1 88 ? 14.987 7.402 3.046 1.00 70.81 88 ILE A C 1
ATOM 665 O O . ILE A 1 88 ? 13.767 7.250 3.101 1.00 70.81 88 ILE A O 1
ATOM 669 N N . PRO A 1 89 ? 15.717 7.186 4.153 1.00 74.62 89 PRO A N 1
ATOM 670 C CA . PRO A 1 89 ? 15.103 6.682 5.371 1.00 74.62 89 PRO A CA 1
ATOM 671 C C . PRO A 1 89 ? 14.077 7.674 5.925 1.00 74.62 89 PRO A C 1
ATOM 673 O O . PRO A 1 89 ? 14.312 8.880 6.000 1.00 74.62 89 PRO A O 1
ATOM 676 N N . GLY A 1 90 ? 12.934 7.145 6.360 1.00 78.69 90 GLY A N 1
ATOM 677 C CA . GLY A 1 90 ? 11.983 7.898 7.178 1.00 78.69 90 GLY A CA 1
ATOM 678 C C . GLY A 1 90 ? 10.886 8.653 6.426 1.00 78.69 90 GLY A C 1
ATOM 679 O O . GLY A 1 90 ? 10.034 9.244 7.084 1.00 78.69 90 GLY A O 1
ATOM 680 N N . GLN A 1 91 ? 10.832 8.624 5.089 1.00 87.81 91 GLN A N 1
ATOM 681 C CA . GLN A 1 91 ? 9.679 9.190 4.381 1.00 87.81 91 GLN A CA 1
ATOM 682 C C . GLN A 1 91 ? 8.484 8.231 4.455 1.00 87.81 91 GLN A C 1
ATOM 684 O O . GLN A 1 91 ? 8.573 7.065 4.071 1.00 87.81 91 GLN A O 1
ATOM 689 N N . TYR A 1 92 ? 7.349 8.736 4.938 1.00 89.50 92 TYR A N 1
ATOM 690 C CA . TYR A 1 92 ? 6.080 8.015 4.965 1.00 89.50 92 TYR A CA 1
ATOM 691 C C . TYR A 1 92 ? 5.461 7.928 3.560 1.00 89.50 92 TYR A C 1
ATOM 693 O O . TYR A 1 92 ? 5.341 8.937 2.866 1.00 89.50 92 TYR A O 1
ATOM 701 N N . TRP A 1 93 ? 5.033 6.729 3.158 1.00 89.88 93 TRP A N 1
ATOM 702 C CA . TRP A 1 93 ? 4.467 6.464 1.826 1.00 89.88 93 TRP A CA 1
ATOM 703 C C . TRP A 1 93 ? 3.007 6.015 1.835 1.00 89.88 93 TRP A C 1
ATOM 705 O O . TRP A 1 93 ? 2.328 6.098 0.804 1.00 89.88 93 TRP A O 1
ATOM 715 N N . GLY A 1 94 ? 2.514 5.549 2.981 1.00 92.56 94 GLY A N 1
ATOM 716 C CA . GLY A 1 94 ? 1.122 5.158 3.150 1.00 92.56 94 GLY A CA 1
ATOM 717 C C . GLY A 1 94 ? 0.909 4.175 4.291 1.00 92.56 94 GLY A C 1
ATOM 718 O O . GLY A 1 94 ? 1.831 3.797 5.012 1.00 92.56 94 GLY A O 1
ATOM 719 N N . CYS A 1 95 ? -0.342 3.766 4.464 1.00 93.56 95 CYS A N 1
ATOM 720 C CA . CYS A 1 95 ? -0.750 2.858 5.525 1.00 93.56 95 CYS A CA 1
ATOM 721 C C . CYS A 1 95 ? -1.161 1.518 4.925 1.00 93.56 95 CYS A C 1
ATOM 723 O O . CYS A 1 95 ? -2.214 1.433 4.295 1.00 93.56 95 CYS A O 1
ATOM 725 N N . ARG A 1 96 ? -0.352 0.474 5.105 1.00 92.38 96 ARG A N 1
ATOM 726 C CA . ARG A 1 96 ? -0.686 -0.877 4.628 1.00 92.38 96 ARG A CA 1
ATOM 727 C C . ARG A 1 96 ? -1.659 -1.553 5.594 1.00 92.38 96 ARG A C 1
ATOM 729 O O . ARG A 1 96 ? -1.497 -1.389 6.804 1.00 92.38 96 ARG A O 1
ATOM 736 N N . PRO A 1 97 ? -2.636 -2.340 5.121 1.00 90.31 97 PRO A N 1
ATOM 737 C CA . PRO A 1 97 ? -3.463 -3.136 6.009 1.00 90.31 97 PRO A CA 1
ATOM 738 C C . PRO A 1 97 ? -2.605 -4.183 6.728 1.00 90.31 97 PRO A C 1
ATOM 740 O O . PRO A 1 97 ? -1.726 -4.813 6.133 1.00 90.31 97 PRO A O 1
ATOM 743 N N . ILE A 1 98 ? -2.881 -4.391 8.014 1.00 83.38 98 ILE A N 1
ATOM 744 C CA . ILE A 1 98 ? -2.393 -5.554 8.752 1.00 83.38 98 ILE A CA 1
ATOM 745 C C . ILE A 1 98 ? -3.461 -6.636 8.626 1.00 83.38 98 ILE A C 1
ATOM 747 O O . ILE A 1 98 ? -4.616 -6.475 9.038 1.00 83.38 98 ILE A O 1
ATOM 751 N N . ILE A 1 99 ? -3.060 -7.742 8.024 1.00 76.25 99 ILE A N 1
ATOM 752 C CA . ILE A 1 99 ? -3.807 -8.993 8.023 1.00 76.25 99 ILE A CA 1
ATOM 753 C C . ILE A 1 99 ? -2.965 -9.976 8.830 1.00 76.25 99 ILE A C 1
ATOM 755 O O . ILE A 1 99 ? -1.739 -9.850 8.847 1.00 76.25 99 ILE A O 1
ATOM 759 N N . ASP A 1 100 ? -3.593 -10.949 9.486 1.00 64.06 100 ASP A N 1
ATOM 760 C CA . ASP A 1 100 ? -2.948 -12.002 10.295 1.00 64.06 100 ASP A CA 1
ATOM 761 C C . ASP A 1 100 ? -1.969 -12.911 9.489 1.00 64.06 100 ASP A C 1
ATOM 763 O O . ASP A 1 100 ? -1.586 -13.983 9.942 1.00 64.06 100 ASP A O 1
ATOM 767 N N . TRP A 1 101 ? -1.487 -12.467 8.319 1.00 47.91 101 TRP A N 1
ATOM 768 C CA . TRP A 1 101 ? -0.360 -13.021 7.561 1.00 47.91 101 TRP A CA 1
ATOM 769 C C . TRP A 1 101 ? 0.898 -13.161 8.431 1.00 47.91 101 TRP A C 1
ATOM 771 O O . TRP A 1 101 ? 1.643 -14.125 8.298 1.00 47.91 101 TRP A O 1
ATOM 781 N N . LEU A 1 102 ? 1.157 -12.235 9.361 1.00 46.06 102 LEU A N 1
ATOM 782 C CA . LEU A 1 102 ? 2.346 -12.292 10.230 1.00 46.06 102 LEU A CA 1
ATOM 783 C C . LEU A 1 102 ? 2.304 -13.414 11.288 1.00 46.06 102 LEU A C 1
ATOM 785 O O . LEU A 1 102 ? 3.297 -13.619 11.983 1.00 46.06 102 LEU A O 1
ATOM 789 N N . LYS A 1 103 ? 1.204 -14.174 11.391 1.00 44.59 103 LYS A N 1
ATOM 790 C CA . LYS A 1 103 ? 1.166 -15.466 12.101 1.00 44.59 103 LYS A CA 1
ATOM 791 C C . LYS A 1 103 ? 1.459 -16.662 11.194 1.00 44.59 103 LYS A C 1
ATOM 793 O O . LYS A 1 103 ? 1.226 -17.801 11.597 1.00 44.59 103 LYS A O 1
ATOM 798 N N . LEU A 1 104 ? 1.982 -16.450 9.988 1.00 44.53 104 LEU A N 1
ATOM 799 C CA . LEU A 1 104 ? 2.600 -17.541 9.249 1.00 44.53 104 LEU A CA 1
ATOM 800 C C . LEU A 1 104 ? 3.838 -18.013 10.032 1.00 44.53 104 LEU A C 1
ATOM 802 O O . LEU A 1 104 ? 4.686 -17.184 10.376 1.00 44.53 104 LEU A O 1
ATOM 806 N N . PRO A 1 105 ? 3.965 -19.318 10.341 1.00 36.56 105 PRO A N 1
ATOM 807 C CA . PRO A 1 105 ? 5.206 -19.848 10.887 1.00 36.56 105 PRO A CA 1
ATOM 808 C C . PRO A 1 105 ? 6.357 -19.454 9.955 1.00 36.56 105 PRO A C 1
ATOM 810 O O . PRO A 1 105 ? 6.203 -19.484 8.732 1.00 36.56 105 PRO A O 1
ATOM 813 N N . ALA A 1 106 ? 7.484 -19.036 10.541 1.00 42.50 106 ALA A N 1
ATOM 814 C CA . ALA A 1 106 ? 8.665 -18.607 9.801 1.00 42.50 106 ALA A CA 1
ATOM 815 C C . ALA A 1 106 ? 8.964 -19.599 8.668 1.00 42.50 106 ALA A C 1
ATOM 817 O O . ALA A 1 106 ? 9.057 -20.806 8.916 1.00 42.50 106 ALA A O 1
ATOM 818 N N . ARG A 1 107 ? 9.097 -19.096 7.429 1.00 42.75 107 ARG A N 1
ATOM 819 C CA . ARG A 1 107 ? 9.603 -19.906 6.315 1.00 42.75 107 ARG A CA 1
ATOM 820 C C . ARG A 1 107 ? 10.934 -20.496 6.778 1.00 42.75 107 ARG A C 1
ATOM 822 O O . ARG A 1 107 ? 11.861 -19.759 7.109 1.00 42.75 107 ARG A O 1
ATOM 829 N N . THR A 1 108 ? 10.963 -21.819 6.913 1.00 35.38 108 THR A N 1
ATOM 830 C CA . THR A 1 108 ? 12.187 -22.562 7.218 1.00 35.38 108 THR A CA 1
ATOM 831 C C . THR A 1 108 ? 13.154 -22.326 6.049 1.00 35.38 108 THR A C 1
ATOM 833 O O . THR A 1 108 ? 12.669 -22.307 4.914 1.00 35.38 108 THR A O 1
ATOM 836 N N . PRO A 1 109 ? 14.442 -22.042 6.322 1.00 46.72 109 PRO A N 1
ATOM 837 C CA . PRO A 1 109 ? 15.409 -21.574 5.326 1.00 46.72 109 PRO A CA 1
ATOM 838 C C . PRO A 1 109 ? 15.591 -22.512 4.132 1.00 46.72 109 PRO A C 1
ATOM 840 O O . PRO A 1 109 ? 15.435 -23.742 4.311 1.00 46.72 109 PRO A O 1
#

Secondary structure (DSSP, 8-state):
--HHHHHHHHHHHHHHHHHGGGS---GGG-SEEEEE-TTT-PEEEEEEE--SSTTTT-EEEEEETT--SHHHHHHSTTEEEEEPPTTSTT-EEEEEEP-GGGGS-----